Protein AF-A0A7I4B9I9-F1 (afdb_monomer_lite)

pLDDT: mean 74.91, std 13.94, range [37.19, 92.19]

Foldseek 3Di:
DPPPVVLVVVLVVLLVVLLVLQVCLCVVLVHCQSVQLVVLLVLLCVLCVVPVDDDDDPPDDDDCPSVVVNVVSNVVSLVCLLVSLVVCVVVV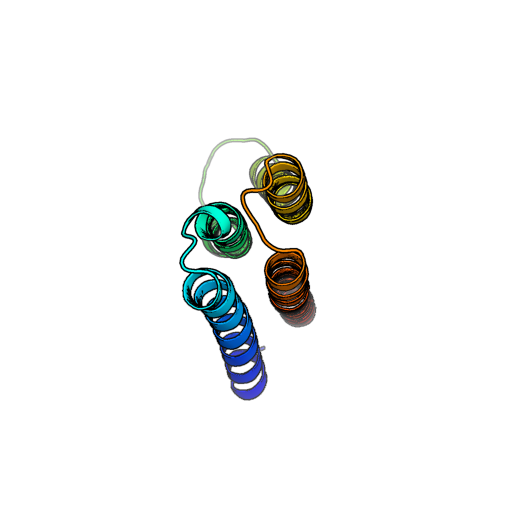VHDVVSSVSSVVSSVSSVVSSVSVVVSVVVVVD

Structure (mmCIF, N/CA/C/O backbone):
data_AF-A0A7I4B9I9-F1
#
_entry.id   AF-A0A7I4B9I9-F1
#
loop_
_atom_site.group_PDB
_atom_site.id
_atom_site.type_symbol
_atom_site.label_atom_id
_atom_site.label_alt_id
_atom_site.label_comp_id
_atom_site.label_asym_id
_atom_site.label_entity_id
_atom_site.label_seq_id
_atom_site.pdbx_PDB_ins_code
_atom_site.Cartn_x
_atom_site.Cartn_y
_atom_site.Cartn_z
_atom_site.occupancy
_atom_site.B_iso_or_equiv
_atom_site.auth_seq_id
_atom_site.auth_comp_id
_atom_site.auth_asym_id
_atom_site.auth_atom_id
_atom_site.pdbx_PDB_model_num
ATOM 1 N N . MET A 1 1 ? -16.195 0.546 22.732 1.00 47.91 1 MET A N 1
ATOM 2 C CA . MET A 1 1 ? -16.043 -0.802 23.333 1.00 47.91 1 MET A CA 1
ATOM 3 C C . MET A 1 1 ? -14.608 -1.245 23.014 1.00 47.91 1 MET A C 1
ATOM 5 O O . MET A 1 1 ? -13.946 -0.542 22.267 1.00 47.91 1 MET A O 1
ATOM 9 N N . ALA A 1 2 ? -14.007 -2.264 23.638 1.00 58.84 2 ALA A N 1
ATOM 10 C CA . ALA A 1 2 ? -12.648 -2.643 23.221 1.00 58.84 2 ALA A CA 1
ATOM 11 C C . ALA A 1 2 ? -12.735 -3.233 21.806 1.00 58.84 2 ALA A C 1
ATOM 13 O O . ALA A 1 2 ? -13.423 -4.245 21.648 1.00 58.84 2 ALA A O 1
ATOM 14 N N . ILE A 1 3 ? -12.065 -2.626 20.813 1.00 68.75 3 ILE A N 1
ATOM 15 C CA . ILE A 1 3 ? -11.850 -3.245 19.496 1.00 68.75 3 ILE A CA 1
ATOM 16 C C . ILE A 1 3 ? -11.469 -4.698 19.758 1.00 68.75 3 ILE A C 1
ATOM 18 O O . ILE A 1 3 ? -10.502 -4.973 20.479 1.00 68.75 3 ILE A O 1
ATOM 22 N N . ARG A 1 4 ? -12.266 -5.641 19.244 1.00 80.00 4 ARG A N 1
ATOM 23 C CA . ARG A 1 4 ? -12.017 -7.055 19.518 1.00 80.00 4 ARG A CA 1
ATOM 24 C C . ARG A 1 4 ? -10.630 -7.402 18.991 1.00 80.00 4 ARG A C 1
ATOM 26 O O . ARG A 1 4 ? -10.314 -7.106 17.840 1.00 80.00 4 ARG A O 1
ATOM 33 N N . LEU A 1 5 ? -9.799 -8.019 19.835 1.00 81.12 5 LEU A N 1
ATOM 34 C CA . LEU A 1 5 ? -8.405 -8.350 19.502 1.00 81.12 5 LEU A CA 1
ATOM 35 C C . LEU A 1 5 ? -8.289 -9.133 18.185 1.00 81.12 5 LEU A C 1
ATOM 37 O O . LEU A 1 5 ? -7.319 -8.962 17.456 1.00 81.12 5 LEU A O 1
ATOM 41 N N . GLU A 1 6 ? -9.300 -9.938 17.856 1.00 85.75 6 GLU A N 1
ATOM 42 C CA . GLU A 1 6 ? -9.419 -10.661 16.585 1.00 85.75 6 GLU A CA 1
ATOM 43 C C . GLU A 1 6 ? -9.492 -9.735 15.356 1.00 85.75 6 GLU A C 1
ATOM 45 O O . GLU A 1 6 ? -8.819 -9.989 14.358 1.00 85.75 6 GLU A O 1
ATOM 50 N N . VAL A 1 7 ? -10.230 -8.623 15.442 1.00 86.12 7 VAL A N 1
ATOM 51 C CA . VAL A 1 7 ? -10.356 -7.633 14.360 1.00 86.12 7 VAL A CA 1
ATOM 52 C C . VAL A 1 7 ? -9.046 -6.878 14.188 1.00 86.12 7 VAL A C 1
ATOM 54 O O . VAL A 1 7 ? -8.558 -6.745 13.069 1.00 86.12 7 VAL A O 1
ATOM 57 N N . LEU A 1 8 ? -8.434 -6.443 15.293 1.00 85.88 8 LEU A N 1
ATOM 58 C CA . LEU A 1 8 ? -7.144 -5.755 15.254 1.00 85.88 8 LEU A CA 1
ATOM 59 C C . LEU A 1 8 ? -6.038 -6.658 14.683 1.00 85.88 8 LEU A C 1
ATOM 61 O O . LEU A 1 8 ? -5.235 -6.207 13.869 1.00 85.88 8 LEU A O 1
ATOM 65 N N . ALA A 1 9 ? -6.019 -7.937 15.070 1.00 88.75 9 ALA A N 1
ATOM 66 C CA . ALA A 1 9 ? -5.080 -8.918 14.537 1.00 88.75 9 ALA A CA 1
ATOM 67 C C . ALA A 1 9 ? -5.291 -9.158 13.032 1.00 88.75 9 ALA A C 1
ATOM 69 O O . ALA A 1 9 ? -4.319 -9.184 12.277 1.00 88.75 9 ALA A O 1
ATOM 70 N N . GLY A 1 10 ? -6.546 -9.275 12.581 1.00 89.25 10 GLY A N 1
ATOM 71 C CA . GLY A 1 10 ? -6.874 -9.398 11.158 1.00 89.25 10 GLY A CA 1
ATOM 72 C C . GLY A 1 10 ? -6.438 -8.175 10.349 1.00 89.25 10 GLY A C 1
ATOM 73 O O . GLY A 1 10 ? -5.829 -8.310 9.289 1.00 89.25 10 GLY A O 1
ATOM 74 N N . LEU A 1 11 ? -6.666 -6.979 10.887 1.00 87.94 11 LEU A N 1
ATOM 75 C CA . LEU A 1 11 ? -6.269 -5.715 10.275 1.00 87.94 11 LEU A CA 1
ATOM 76 C C . LEU A 1 11 ? -4.742 -5.582 10.152 1.00 87.94 11 LEU A C 1
ATOM 78 O O . LEU A 1 11 ? -4.222 -5.218 9.099 1.00 87.94 11 LEU A O 1
ATOM 82 N N . ALA A 1 12 ? -4.010 -5.937 11.212 1.00 89.25 12 ALA A N 1
ATOM 83 C CA . ALA A 1 12 ? -2.550 -5.937 11.211 1.00 89.25 12 ALA A CA 1
ATOM 84 C C . ALA A 1 12 ? -1.976 -6.945 10.202 1.00 89.25 12 ALA A C 1
ATOM 86 O O . ALA A 1 12 ? -0.999 -6.644 9.511 1.00 89.25 12 ALA A O 1
ATOM 87 N N . PHE A 1 13 ? -2.598 -8.121 10.073 1.00 92.19 13 PHE A N 1
ATOM 88 C CA . PHE A 1 13 ? -2.212 -9.114 9.074 1.00 92.19 13 PHE A CA 1
ATOM 89 C C . PHE A 1 13 ? -2.429 -8.596 7.646 1.00 92.19 13 PHE A C 1
ATOM 91 O O . PHE A 1 13 ? -1.515 -8.679 6.828 1.00 92.19 13 PHE A O 1
ATOM 98 N N . LEU A 1 14 ? -3.589 -7.997 7.352 1.00 90.75 14 LEU A N 1
ATOM 99 C CA . LEU A 1 14 ? -3.882 -7.399 6.042 1.00 90.75 14 LEU A CA 1
ATOM 100 C C . LEU A 1 14 ? -2.895 -6.282 5.687 1.00 90.75 14 LEU A C 1
ATOM 102 O O . LEU A 1 14 ? -2.377 -6.246 4.570 1.00 90.75 14 LEU A O 1
ATOM 106 N N . PHE A 1 15 ? -2.584 -5.413 6.651 1.00 89.06 15 PHE A N 1
ATOM 107 C CA . PHE A 1 15 ? -1.583 -4.364 6.480 1.00 89.06 15 PHE A CA 1
ATOM 108 C C . PHE A 1 15 ? -0.193 -4.943 6.178 1.00 89.06 15 PHE A C 1
ATOM 110 O O . PHE A 1 15 ? 0.482 -4.498 5.248 1.00 89.06 15 PHE A O 1
ATOM 117 N N . SER A 1 16 ? 0.220 -5.980 6.914 1.00 91.88 16 SER A N 1
ATOM 118 C CA . SER A 1 16 ? 1.497 -6.661 6.686 1.00 91.88 16 SER A CA 1
ATOM 119 C C . SER A 1 16 ? 1.558 -7.317 5.305 1.00 91.88 16 SER A C 1
ATOM 121 O O . SER A 1 16 ? 2.545 -7.137 4.595 1.00 91.88 16 SER A O 1
ATOM 123 N N . VAL A 1 17 ? 0.498 -8.011 4.878 1.00 92.12 17 VAL A N 1
ATOM 124 C CA . VAL A 1 17 ? 0.417 -8.625 3.543 1.00 92.12 17 VAL A CA 1
ATOM 125 C C . VAL A 1 17 ? 0.519 -7.568 2.442 1.00 92.12 17 VAL A C 1
ATOM 127 O O . VAL A 1 17 ? 1.281 -7.758 1.496 1.00 92.12 17 VAL A O 1
ATOM 130 N N . GLY A 1 18 ? -0.181 -6.437 2.575 1.00 89.25 18 GLY A N 1
ATOM 131 C CA . GLY A 1 18 ? -0.082 -5.323 1.627 1.00 89.25 18 GLY A CA 1
ATOM 132 C C . GLY A 1 18 ? 1.343 -4.769 1.519 1.00 89.25 18 GLY A C 1
ATOM 133 O O . GLY A 1 18 ? 1.865 -4.602 0.418 1.00 89.25 18 GLY A O 1
ATOM 134 N N . PHE A 1 19 ? 2.018 -4.569 2.653 1.00 87.31 19 PHE A N 1
ATOM 135 C CA . PHE A 1 19 ? 3.406 -4.099 2.678 1.00 87.31 19 PHE A CA 1
ATOM 136 C C . PHE A 1 19 ? 4.404 -5.128 2.115 1.00 87.31 19 PHE A C 1
ATOM 138 O O . PHE A 1 19 ? 5.365 -4.769 1.437 1.00 87.31 19 PHE A O 1
ATOM 145 N N . LEU A 1 20 ? 4.178 -6.422 2.344 1.00 90.88 20 LEU A N 1
ATOM 146 C CA . LEU A 1 20 ? 5.017 -7.479 1.777 1.00 90.88 20 LEU A CA 1
ATOM 147 C C . LEU A 1 20 ? 4.852 -7.595 0.260 1.00 90.88 20 LEU A C 1
ATOM 149 O O . LEU A 1 20 ? 5.848 -7.781 -0.435 1.00 90.88 20 LEU A O 1
ATOM 153 N N . LEU A 1 21 ? 3.632 -7.442 -0.264 1.00 86.38 21 LEU A N 1
ATOM 154 C CA . LEU A 1 21 ? 3.380 -7.414 -1.710 1.00 86.38 21 LEU A CA 1
ATOM 155 C C . LEU A 1 21 ? 4.122 -6.257 -2.390 1.00 86.38 21 LEU A C 1
ATOM 157 O O . LEU A 1 21 ? 4.669 -6.436 -3.475 1.00 86.38 21 LEU A O 1
ATOM 161 N N . GLN A 1 22 ? 4.223 -5.117 -1.709 1.00 87.31 22 GLN A N 1
ATOM 162 C CA . GLN A 1 22 ? 4.991 -3.958 -2.155 1.00 87.31 22 GLN A CA 1
ATOM 163 C C . GLN A 1 22 ? 6.494 -4.258 -2.285 1.00 87.31 22 GLN A C 1
ATOM 165 O O . GLN A 1 22 ? 7.130 -3.983 -3.306 1.00 87.31 22 GLN A O 1
ATOM 170 N N . ILE A 1 23 ? 7.078 -4.872 -1.252 1.00 86.75 23 ILE A N 1
ATOM 171 C CA . ILE A 1 23 ? 8.494 -5.265 -1.258 1.00 86.75 23 ILE A CA 1
ATOM 172 C C . ILE A 1 23 ? 8.742 -6.360 -2.299 1.00 86.75 23 ILE A C 1
ATOM 174 O O . ILE A 1 23 ? 9.759 -6.332 -2.994 1.00 86.75 23 ILE A O 1
ATOM 178 N N . LEU A 1 24 ? 7.807 -7.300 -2.448 1.00 84.88 24 LEU A N 1
ATOM 179 C CA . LEU A 1 24 ? 7.872 -8.348 -3.460 1.00 84.88 24 LEU A CA 1
ATOM 180 C C . LEU A 1 24 ? 7.870 -7.756 -4.876 1.00 84.88 24 LEU A C 1
ATOM 182 O O . LEU A 1 24 ? 8.661 -8.195 -5.707 1.00 84.88 24 LEU A O 1
ATOM 186 N N . GLY A 1 25 ? 7.044 -6.738 -5.140 1.00 83.12 25 GLY A N 1
ATOM 187 C CA . GLY A 1 25 ? 7.035 -6.000 -6.406 1.00 83.12 25 GLY A CA 1
ATOM 188 C C . GLY A 1 25 ? 8.390 -5.362 -6.724 1.00 83.12 25 GLY A C 1
ATOM 189 O O . GLY A 1 25 ? 8.879 -5.472 -7.848 1.00 83.12 25 GLY A O 1
ATOM 190 N N . CYS A 1 26 ? 9.055 -4.789 -5.719 1.00 78.75 26 CYS A N 1
ATOM 191 C CA . CYS A 1 26 ? 10.400 -4.228 -5.868 1.00 78.75 26 CYS A CA 1
ATOM 192 C C . CYS A 1 26 ? 11.464 -5.316 -6.124 1.00 78.75 26 CYS A C 1
ATOM 194 O O . CYS A 1 26 ? 12.303 -5.187 -7.018 1.00 78.75 26 CYS A O 1
ATOM 196 N N . ALA A 1 27 ? 11.423 -6.407 -5.353 1.00 82.38 27 ALA A N 1
ATOM 197 C CA . ALA A 1 27 ? 12.414 -7.481 -5.401 1.00 82.38 27 ALA A CA 1
ATOM 198 C C . ALA A 1 27 ? 12.330 -8.311 -6.690 1.00 82.38 27 ALA A C 1
ATOM 200 O O . ALA A 1 27 ? 13.357 -8.640 -7.282 1.00 82.38 27 ALA A O 1
ATOM 201 N N . LEU A 1 28 ? 11.116 -8.621 -7.153 1.00 81.44 28 LEU A N 1
ATOM 202 C CA . LEU A 1 28 ? 10.901 -9.487 -8.312 1.00 81.44 28 LEU A CA 1
ATOM 203 C C . LEU A 1 28 ? 11.441 -8.869 -9.610 1.00 81.44 28 LEU A C 1
ATOM 205 O O . LEU A 1 28 ? 11.932 -9.586 -10.478 1.00 81.44 28 LEU A O 1
ATOM 209 N N . TYR A 1 29 ? 11.393 -7.541 -9.720 1.00 75.50 29 TYR A N 1
ATOM 210 C CA . TYR A 1 29 ? 11.860 -6.803 -10.896 1.00 75.50 29 TYR A CA 1
ATOM 211 C C . TYR A 1 29 ? 13.200 -6.090 -10.670 1.00 75.50 29 TYR A C 1
ATOM 213 O O . TYR A 1 29 ? 13.619 -5.319 -11.530 1.00 75.50 29 TYR A O 1
ATOM 221 N N . ASN A 1 30 ? 13.872 -6.339 -9.533 1.00 73.69 30 ASN A N 1
ATOM 222 C CA . ASN A 1 30 ? 15.114 -5.667 -9.119 1.00 73.69 30 ASN A CA 1
ATOM 223 C C . ASN A 1 30 ? 15.062 -4.134 -9.259 1.00 73.69 30 ASN A C 1
ATOM 225 O O . ASN A 1 30 ? 16.085 -3.480 -9.464 1.00 73.69 30 ASN A O 1
ATOM 229 N N . ASN A 1 31 ? 13.870 -3.549 -9.148 1.00 72.88 31 ASN A N 1
ATOM 230 C CA . ASN A 1 31 ? 13.669 -2.128 -9.348 1.00 72.88 31 ASN A CA 1
ATOM 231 C C . ASN A 1 31 ? 13.151 -1.509 -8.056 1.00 72.88 31 ASN A C 1
ATOM 233 O O . ASN A 1 31 ? 12.160 -1.961 -7.496 1.00 72.88 31 ASN A O 1
ATOM 237 N N . TRP A 1 32 ? 13.841 -0.478 -7.580 1.00 74.94 32 TRP A N 1
ATOM 238 C CA . TRP A 1 32 ? 13.567 0.165 -6.289 1.00 74.94 32 TRP A CA 1
ATOM 239 C C . TRP A 1 32 ? 12.685 1.408 -6.442 1.00 74.94 32 TRP A C 1
ATOM 241 O O . TRP A 1 32 ? 12.235 1.996 -5.468 1.00 74.94 32 TRP A O 1
ATOM 251 N N . TRP A 1 33 ? 12.388 1.793 -7.679 1.00 73.12 33 TRP A N 1
ATOM 252 C CA . TRP A 1 33 ? 11.455 2.864 -8.005 1.00 73.12 33 TRP A CA 1
ATOM 253 C C . TRP A 1 33 ? 10.010 2.670 -7.491 1.00 73.12 33 TRP A C 1
ATOM 255 O O . TRP A 1 33 ? 9.423 3.663 -7.058 1.00 73.12 33 TRP A O 1
ATOM 265 N N . PRO A 1 34 ? 9.429 1.450 -7.444 1.00 74.25 34 PRO A N 1
ATOM 266 C CA . PRO A 1 34 ? 8.116 1.221 -6.836 1.00 74.25 34 PRO A CA 1
ATOM 267 C C . PRO A 1 34 ? 8.089 1.490 -5.320 1.00 74.25 34 PRO A C 1
ATOM 269 O O . PRO A 1 34 ? 7.031 1.651 -4.735 1.00 74.25 34 PRO A O 1
ATOM 272 N N . MET A 1 35 ? 9.229 1.647 -4.644 1.00 74.06 35 MET A N 1
ATOM 273 C CA . MET A 1 35 ? 9.236 2.035 -3.225 1.00 74.06 35 MET A CA 1
ATOM 274 C C . MET A 1 35 ? 8.673 3.458 -3.003 1.00 74.06 35 MET A C 1
ATOM 276 O O . MET A 1 35 ? 8.193 3.779 -1.917 1.00 74.06 35 MET A O 1
ATOM 280 N N . LEU A 1 36 ? 8.650 4.295 -4.050 1.00 77.19 36 LEU A N 1
ATOM 281 C CA . LEU A 1 36 ? 8.090 5.650 -4.016 1.00 77.19 36 LEU A CA 1
ATOM 282 C C . LEU A 1 36 ? 6.552 5.645 -3.890 1.00 77.19 36 LEU A C 1
ATOM 284 O O . LEU A 1 36 ? 5.993 6.506 -3.213 1.00 77.19 36 LEU A O 1
ATOM 288 N N . THR A 1 37 ? 5.866 4.645 -4.459 1.00 79.94 37 THR A N 1
ATOM 289 C CA . THR A 1 37 ? 4.419 4.425 -4.247 1.00 79.94 37 THR A CA 1
ATOM 290 C C . THR A 1 37 ? 4.176 3.926 -2.814 1.00 79.94 37 THR A C 1
ATOM 292 O O . THR A 1 37 ? 3.271 4.404 -2.133 1.00 79.94 37 THR A O 1
ATOM 295 N N . GLY A 1 38 ? 5.072 3.068 -2.305 1.00 77.25 38 GLY A N 1
ATOM 296 C CA . GLY A 1 38 ? 5.097 2.593 -0.920 1.00 77.25 38 GLY A CA 1
ATOM 297 C C . GLY A 1 38 ? 5.138 3.715 0.122 1.00 77.25 38 GLY A C 1
ATOM 298 O O . GLY A 1 38 ? 4.478 3.632 1.158 1.00 77.25 38 GLY A O 1
ATOM 299 N N . LEU A 1 39 ? 5.862 4.798 -0.170 1.00 77.19 39 LEU A N 1
ATOM 300 C CA . LEU A 1 39 ? 5.945 5.972 0.701 1.00 77.19 39 LEU A CA 1
ATOM 301 C C . LEU A 1 39 ? 4.589 6.685 0.823 1.00 77.19 39 LEU A C 1
ATOM 303 O O . LEU A 1 39 ? 4.206 7.087 1.924 1.00 77.19 39 LEU A O 1
ATOM 307 N N . MET A 1 40 ? 3.819 6.764 -0.268 1.00 78.56 40 MET A N 1
ATOM 308 C CA . MET A 1 40 ? 2.457 7.302 -0.219 1.00 78.56 40 MET A CA 1
ATOM 309 C C . MET A 1 40 ? 1.556 6.450 0.681 1.00 78.56 40 MET A C 1
ATOM 311 O O . MET A 1 40 ? 0.775 7.013 1.449 1.00 78.56 40 MET A O 1
ATOM 315 N N . TYR A 1 41 ? 1.722 5.121 0.695 1.00 73.06 41 TYR A N 1
ATOM 316 C CA . TYR A 1 41 ? 0.934 4.238 1.563 1.00 73.06 41 TYR A CA 1
ATOM 317 C C . TYR A 1 41 ? 1.182 4.445 3.057 1.00 73.06 41 TYR A C 1
ATOM 319 O O . TYR A 1 41 ? 0.244 4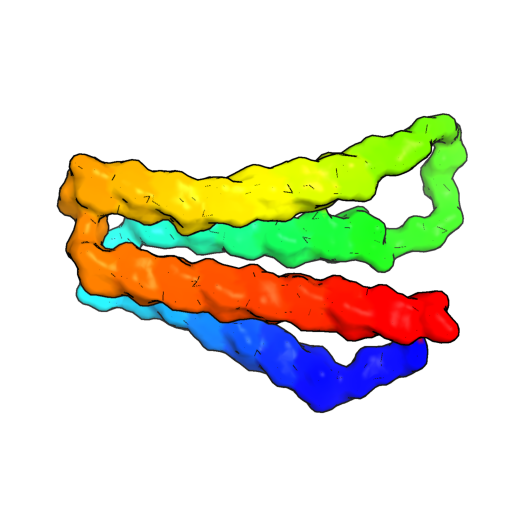.365 3.845 1.00 73.06 41 TYR A O 1
ATOM 327 N N . ILE A 1 42 ? 2.415 4.766 3.457 1.00 69.25 42 ILE A N 1
ATOM 328 C CA . ILE A 1 42 ? 2.766 5.080 4.855 1.00 69.25 42 ILE A CA 1
ATOM 329 C C . ILE A 1 42 ? 2.113 6.395 5.313 1.00 69.25 42 ILE A C 1
ATOM 331 O O . ILE A 1 42 ? 1.830 6.577 6.500 1.00 69.25 42 ILE A O 1
ATOM 335 N N . MET A 1 43 ? 1.797 7.291 4.376 1.00 67.38 43 MET A N 1
ATOM 336 C CA . MET A 1 43 ? 1.028 8.499 4.660 1.00 67.38 43 MET A CA 1
ATOM 337 C C . MET A 1 43 ? -0.483 8.279 4.810 1.00 67.38 43 MET A C 1
ATOM 339 O O . MET A 1 43 ? -1.150 9.231 5.187 1.00 67.38 43 MET A O 1
ATOM 343 N N . LEU A 1 44 ? -1.047 7.082 4.590 1.00 65.06 44 LEU A N 1
ATOM 344 C CA . LEU A 1 44 ? -2.449 6.793 4.956 1.00 65.06 44 LEU A CA 1
ATOM 345 C C . LEU A 1 44 ? -2.681 6.555 6.467 1.00 65.06 44 LEU A C 1
ATOM 347 O O . LEU A 1 44 ? -3.650 7.092 7.001 1.00 65.06 44 LEU A O 1
ATOM 351 N N . PRO A 1 45 ? -1.855 5.780 7.199 1.00 63.12 45 PRO A N 1
ATOM 352 C CA . PRO A 1 45 ? -2.047 5.569 8.638 1.00 63.12 45 PRO A CA 1
ATOM 353 C C . PRO A 1 45 ? -1.608 6.766 9.497 1.00 63.12 45 PRO A C 1
ATOM 355 O O . PRO A 1 45 ? -2.152 6.975 10.580 1.00 63.12 45 PRO A O 1
ATOM 358 N N . MET A 1 46 ? -0.660 7.581 9.020 1.00 64.06 46 MET A N 1
ATOM 359 C CA . MET A 1 46 ? -0.192 8.795 9.709 1.00 64.06 46 MET A CA 1
ATOM 360 C C . MET A 1 46 ? -1.301 9.822 10.032 1.00 64.06 46 MET A C 1
ATOM 362 O O . MET A 1 46 ? -1.359 10.271 11.178 1.00 64.06 46 MET A O 1
ATOM 366 N N . PRO A 1 47 ? -2.224 10.169 9.111 1.00 57.06 47 PRO A N 1
ATOM 367 C CA . PRO A 1 47 ? -3.350 11.045 9.413 1.00 57.06 47 PRO A CA 1
ATOM 368 C C . PRO A 1 47 ? -4.371 10.411 10.364 1.00 57.06 47 PRO A C 1
ATOM 370 O O . PRO A 1 47 ? -5.130 11.133 10.991 1.00 57.06 47 PRO A O 1
ATOM 373 N N . CYS A 1 48 ? -4.384 9.090 10.554 1.00 57.97 48 CYS A N 1
ATOM 374 C CA . CYS A 1 48 ? -5.198 8.477 11.608 1.00 57.97 48 CYS A CA 1
ATOM 375 C C . CYS A 1 48 ? -4.489 8.535 12.976 1.00 57.97 48 CYS A C 1
ATOM 377 O O . CYS A 1 48 ? -5.124 8.825 13.987 1.00 57.97 48 CYS A O 1
ATOM 379 N N . LEU A 1 49 ? -3.167 8.322 13.012 1.00 58.94 49 LEU A N 1
ATOM 380 C CA . LEU A 1 49 ? -2.358 8.321 14.241 1.00 58.94 49 LEU A CA 1
ATOM 381 C C . LEU A 1 49 ? -2.204 9.708 14.882 1.00 58.94 49 LEU A C 1
ATOM 383 O O . LEU A 1 49 ? -2.282 9.823 16.101 1.00 58.94 49 LEU A O 1
ATOM 387 N N . PHE A 1 50 ? -2.007 10.760 14.084 1.00 57.06 50 PHE A N 1
ATOM 388 C CA . PHE A 1 50 ? -1.813 12.126 14.596 1.00 57.06 50 PHE A CA 1
ATOM 389 C C . PHE A 1 50 ? -3.119 12.866 14.925 1.00 57.06 50 PHE A C 1
ATOM 391 O O . PHE A 1 50 ? -3.089 13.900 15.588 1.00 57.06 50 PHE A O 1
ATOM 398 N N . PHE A 1 51 ? -4.259 12.369 14.444 1.00 56.19 51 PHE A N 1
ATOM 399 C CA . PHE A 1 51 ? -5.534 13.090 14.490 1.00 56.19 51 PHE A CA 1
ATOM 400 C C . PHE A 1 51 ? -6.604 12.322 15.294 1.00 56.19 51 PHE A C 1
ATOM 402 O O . PHE A 1 51 ? -7.621 12.908 15.653 1.00 56.19 51 PHE A O 1
ATOM 409 N N . GLY A 1 52 ? -6.378 11.036 15.608 1.00 49.19 52 GLY A N 1
ATOM 410 C CA . GLY A 1 52 ? -7.293 10.176 16.376 1.00 49.19 52 GLY A CA 1
ATOM 411 C C . GLY A 1 52 ? -7.037 10.107 17.889 1.00 49.19 52 GLY A C 1
ATOM 412 O O . GLY A 1 52 ? -7.811 9.479 18.608 1.00 49.19 52 GLY A O 1
ATOM 413 N N . GLY A 1 53 ? -5.971 10.734 18.398 1.00 47.53 53 GLY A N 1
ATOM 414 C CA . GLY A 1 53 ? -5.595 10.682 19.813 1.00 47.53 53 GLY A CA 1
ATOM 415 C C . GLY A 1 53 ? -5.371 12.063 20.420 1.00 47.53 53 GLY A C 1
ATOM 416 O O . GLY A 1 53 ? -4.302 12.636 20.250 1.00 47.53 53 GLY A O 1
ATOM 417 N N . GLY A 1 54 ? -6.338 12.568 21.189 1.00 44.12 54 GLY A N 1
ATOM 418 C CA . GLY A 1 54 ? -6.084 13.667 22.125 1.00 44.12 54 GLY A CA 1
ATOM 419 C C . GLY A 1 54 ? -7.281 14.567 22.392 1.00 44.12 54 GLY A C 1
ATOM 420 O O . GLY A 1 54 ? -7.475 15.574 21.721 1.00 44.12 54 GLY A O 1
ATOM 421 N N . GLY A 1 55 ? -8.060 14.236 23.421 1.00 46.97 55 GLY A N 1
ATOM 422 C CA . GLY A 1 55 ? -8.998 15.181 24.010 1.00 46.97 55 GLY A CA 1
ATOM 423 C C . GLY A 1 55 ? -8.286 16.373 24.663 1.00 46.97 55 GLY A C 1
ATOM 424 O O . GLY A 1 55 ? -7.216 16.229 25.243 1.00 46.97 55 GLY A O 1
ATOM 425 N N . GLN A 1 56 ? -8.970 17.519 24.638 1.00 46.75 56 GLN A N 1
ATOM 426 C CA . GLN A 1 56 ? -8.938 18.549 25.683 1.00 46.75 56 GLN A CA 1
ATOM 427 C C . GLN A 1 56 ? -7.561 19.180 25.973 1.00 46.75 56 GLN A C 1
ATOM 429 O O . GLN A 1 56 ? -6.936 18.864 26.979 1.00 46.75 56 GLN A O 1
ATOM 434 N N . SER A 1 57 ? -7.126 20.120 25.126 1.00 40.81 57 SER A N 1
ATOM 435 C CA . SER A 1 57 ? -6.471 21.405 25.481 1.00 40.81 57 SER A CA 1
ATOM 436 C C . SER A 1 57 ? -5.477 21.864 24.404 1.00 40.81 57 SER A C 1
ATOM 438 O O . SER A 1 57 ? -4.265 21.776 24.548 1.00 40.81 57 SER A O 1
ATOM 440 N N . PHE A 1 58 ? -6.003 22.451 23.330 1.00 42.06 58 PHE A N 1
ATOM 441 C CA . PHE A 1 58 ? -5.271 23.478 22.590 1.00 42.06 58 PHE A CA 1
ATOM 442 C C . PHE A 1 58 ? -6.143 24.726 22.643 1.00 42.06 58 PHE A C 1
ATOM 444 O O . PHE A 1 58 ? -7.012 24.957 21.806 1.00 42.06 58 PHE A O 1
ATOM 451 N N . ILE A 1 59 ? -6.036 25.447 23.758 1.00 44.41 59 ILE A N 1
ATOM 452 C CA . ILE A 1 59 ? -6.721 26.720 23.959 1.00 44.41 59 ILE A CA 1
ATOM 453 C C . ILE A 1 59 ? -6.175 27.678 22.902 1.00 44.41 59 ILE A C 1
ATOM 455 O O . ILE A 1 59 ? -5.111 28.256 23.104 1.00 44.41 59 ILE A O 1
ATOM 459 N N . SER A 1 60 ? -6.866 27.802 21.771 1.00 37.19 60 SER A N 1
ATOM 460 C CA . SER A 1 60 ? -7.278 29.066 21.141 1.00 37.19 60 SER A CA 1
ATOM 461 C C . SER A 1 60 ? -7.662 28.812 19.684 1.00 37.19 60 SER A C 1
ATOM 463 O O . SER A 1 60 ? -6.782 28.677 18.848 1.00 37.19 60 SER A O 1
ATOM 465 N N . SER A 1 61 ? -8.978 28.809 19.449 1.00 43.88 61 SER A N 1
ATOM 466 C CA . SER A 1 61 ? -9.686 29.077 18.187 1.00 43.88 61 SER A CA 1
ATOM 467 C C . SER A 1 61 ? -9.396 28.219 16.942 1.00 43.88 61 SER A C 1
ATOM 469 O O . SER A 1 61 ? -8.262 27.944 16.597 1.00 43.88 61 SER A O 1
ATOM 471 N N . GLU A 1 62 ? -10.488 27.895 16.233 1.00 41.91 62 GLU A N 1
ATOM 472 C CA . GLU A 1 62 ? -10.538 27.439 14.826 1.00 41.91 62 GLU A CA 1
ATOM 473 C C . GLU A 1 62 ? -10.132 25.959 14.630 1.00 41.91 62 GLU A C 1
ATOM 475 O O . GLU A 1 62 ? -8.980 25.601 14.468 1.00 41.91 62 GLU A O 1
ATOM 480 N N . GLY A 1 63 ? -11.028 24.977 14.761 1.00 49.00 63 GLY A N 1
ATOM 481 C CA . GLY A 1 63 ? -12.188 24.788 13.892 1.00 49.00 63 GLY A CA 1
ATOM 482 C C . GLY A 1 63 ? -11.799 23.942 12.672 1.00 49.00 63 GLY A C 1
ATOM 483 O O . GLY A 1 63 ? -11.366 24.493 11.680 1.00 49.00 63 GLY A O 1
ATOM 484 N N . ASN A 1 64 ? -11.974 22.617 12.735 1.00 57.53 64 ASN A N 1
ATOM 485 C CA . ASN A 1 64 ? -12.015 21.685 11.588 1.00 57.53 64 ASN A CA 1
ATOM 486 C C . ASN A 1 64 ? -10.778 21.538 10.653 1.00 57.53 64 ASN A C 1
ATOM 488 O O . ASN A 1 64 ? -10.688 20.524 9.962 1.00 57.53 64 ASN A O 1
ATOM 492 N N . ASP A 1 65 ? -9.799 22.446 10.673 1.00 65.25 65 ASP A N 1
ATOM 493 C CA . ASP A 1 65 ? -8.677 22.498 9.714 1.00 65.25 65 ASP A CA 1
ATOM 494 C C . ASP A 1 65 ? -7.796 21.238 9.700 1.00 65.25 65 ASP A C 1
ATOM 496 O O . ASP A 1 65 ? -7.395 20.747 8.644 1.00 65.25 65 ASP A O 1
ATOM 500 N N . TRP A 1 66 ? -7.521 20.660 10.872 1.00 66.31 66 TRP A N 1
ATOM 501 C CA . TRP A 1 66 ? -6.709 19.443 10.991 1.00 66.31 66 TRP A CA 1
ATOM 502 C C . TRP A 1 66 ? -7.454 18.230 10.395 1.00 66.31 66 TRP A C 1
ATOM 504 O O . TRP A 1 66 ? -6.895 17.450 9.627 1.00 66.31 66 TRP A O 1
ATOM 514 N N . ALA A 1 67 ? -8.759 18.099 10.646 1.00 69.19 67 ALA A N 1
ATOM 515 C CA . ALA A 1 67 ? -9.555 17.020 10.059 1.00 69.19 67 ALA A CA 1
ATOM 516 C C . ALA A 1 67 ? -9.657 17.141 8.527 1.00 69.19 67 ALA A C 1
ATOM 518 O O . ALA A 1 67 ? -9.621 16.133 7.817 1.00 69.19 67 ALA A O 1
ATOM 519 N N . ASP A 1 68 ? -9.745 18.363 8.006 1.00 72.38 68 ASP A N 1
ATOM 520 C CA . ASP A 1 68 ? -9.787 18.609 6.567 1.00 72.38 68 ASP A CA 1
ATOM 521 C C . ASP A 1 68 ? -8.409 18.412 5.902 1.00 72.38 68 ASP A C 1
ATOM 523 O O . ASP A 1 68 ? -8.337 17.862 4.799 1.00 72.38 68 ASP A O 1
ATOM 527 N N . ALA A 1 69 ? -7.307 18.690 6.609 1.00 74.88 69 ALA A N 1
ATOM 528 C CA . ALA A 1 69 ? -5.957 18.316 6.184 1.00 74.88 69 ALA A CA 1
ATOM 529 C C . ALA A 1 69 ? -5.766 16.789 6.105 1.00 74.88 69 ALA A C 1
ATOM 531 O O . ALA A 1 69 ? -5.188 16.289 5.138 1.00 74.88 69 ALA A O 1
ATOM 532 N N . ALA A 1 70 ? -6.298 16.025 7.065 1.00 73.75 70 ALA A N 1
ATOM 533 C CA . ALA A 1 70 ? -6.260 14.559 7.035 1.00 73.75 70 ALA A CA 1
ATOM 534 C C . ALA A 1 70 ? -7.045 13.974 5.844 1.00 73.75 70 ALA A C 1
ATOM 536 O O . ALA A 1 70 ? -6.578 13.041 5.178 1.00 73.75 70 ALA A O 1
ATOM 537 N N . LYS A 1 71 ? -8.215 14.547 5.525 1.00 74.06 71 LYS A N 1
ATOM 538 C CA . LYS A 1 71 ? -8.998 14.176 4.332 1.00 74.06 71 LYS A CA 1
ATOM 539 C C . LYS A 1 71 ? -8.247 14.499 3.042 1.00 74.06 71 LYS A C 1
ATOM 541 O O . LYS A 1 71 ? -8.195 13.656 2.146 1.00 74.06 71 LYS A O 1
ATOM 546 N N . PHE A 1 72 ? -7.634 15.682 2.961 1.00 82.50 72 PHE A N 1
ATOM 547 C CA . PHE A 1 72 ? -6.810 16.070 1.818 1.00 82.50 72 PHE A CA 1
ATOM 548 C C . PHE A 1 72 ? -5.630 15.114 1.631 1.00 82.50 72 PHE A C 1
ATOM 550 O O . PHE A 1 72 ? -5.396 14.647 0.520 1.00 82.50 72 PHE A O 1
ATOM 557 N N . LEU A 1 73 ? -4.934 14.757 2.713 1.00 82.06 73 LEU A N 1
ATOM 558 C CA . LEU A 1 73 ? -3.785 13.857 2.660 1.00 82.06 73 LEU A CA 1
ATOM 559 C C . LEU A 1 73 ? -4.170 12.444 2.211 1.00 82.06 73 LEU A C 1
ATOM 561 O O . LEU A 1 73 ? -3.464 11.837 1.411 1.00 82.06 73 LEU A O 1
ATOM 565 N N . THR A 1 74 ? -5.316 11.942 2.674 1.00 80.25 74 THR A N 1
ATOM 566 C CA . THR A 1 74 ? -5.849 10.639 2.250 1.00 80.25 74 THR A CA 1
ATOM 567 C C . THR A 1 74 ? -6.185 10.647 0.756 1.00 80.25 74 THR A C 1
ATOM 569 O O . THR A 1 74 ? -5.831 9.715 0.034 1.00 80.25 74 THR A O 1
ATOM 572 N N . GLY A 1 75 ? -6.806 11.727 0.265 1.00 82.06 75 GLY A N 1
ATOM 573 C CA . GLY A 1 75 ? -7.067 11.922 -1.162 1.00 82.06 75 GLY A CA 1
ATOM 574 C C . GLY A 1 75 ? -5.781 12.037 -1.984 1.00 82.06 75 GLY A C 1
ATOM 575 O O . GLY A 1 75 ? -5.637 11.360 -2.999 1.00 82.06 75 GLY A O 1
ATOM 576 N N . PHE A 1 76 ? -4.817 12.832 -1.519 1.00 86.00 76 PHE A N 1
ATOM 577 C CA . PHE A 1 76 ? -3.513 13.006 -2.158 1.00 86.00 76 PH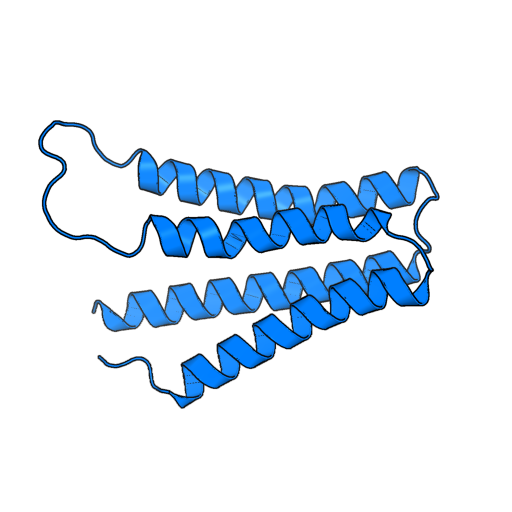E A CA 1
ATOM 578 C C . PHE A 1 76 ? -2.741 11.689 -2.244 1.00 86.00 76 PHE A C 1
ATOM 580 O O . PHE A 1 76 ? -2.227 11.344 -3.306 1.00 86.00 76 PHE A O 1
ATOM 587 N N . SER A 1 77 ? -2.711 10.923 -1.156 1.00 84.25 77 SER A N 1
ATOM 588 C CA . SER A 1 77 ? -2.061 9.619 -1.120 1.00 84.25 77 SER A CA 1
ATOM 589 C C . SER A 1 77 ? -2.758 8.609 -2.044 1.00 84.25 77 SER A C 1
ATOM 591 O O . SER A 1 77 ? -2.090 7.913 -2.812 1.00 84.25 77 SER A O 1
ATOM 593 N N . SER A 1 78 ? -4.096 8.590 -2.068 1.00 84.56 78 SER A N 1
ATOM 594 C CA . SER A 1 78 ? -4.8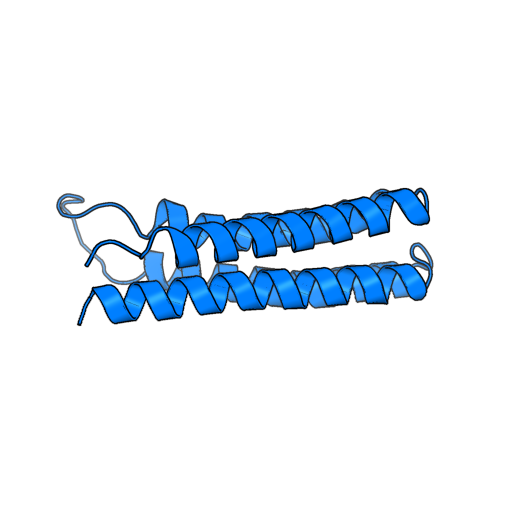80 7.744 -2.980 1.00 84.56 78 SER A CA 1
ATOM 595 C C . SER A 1 78 ? -4.597 8.065 -4.454 1.00 84.56 78 SER A C 1
ATOM 597 O O . SER A 1 78 ? -4.308 7.169 -5.249 1.00 84.56 78 SER A O 1
ATOM 599 N N . VAL A 1 79 ? -4.573 9.351 -4.822 1.00 87.62 79 VAL A N 1
ATOM 600 C CA . VAL A 1 79 ? -4.233 9.786 -6.186 1.00 87.62 79 VAL A CA 1
ATOM 601 C C . VAL A 1 79 ? -2.771 9.476 -6.517 1.00 87.62 79 VAL A C 1
ATOM 603 O O . VAL A 1 79 ? -2.488 8.969 -7.603 1.00 87.62 79 VAL A O 1
ATOM 606 N N . GLY A 1 80 ? -1.841 9.715 -5.587 1.00 85.31 80 GLY A N 1
ATOM 607 C CA . GLY A 1 80 ? -0.419 9.405 -5.751 1.00 85.31 80 GLY A CA 1
ATOM 608 C C . GLY A 1 80 ? -0.172 7.921 -6.022 1.00 85.31 80 GLY A C 1
ATOM 609 O O . GLY A 1 80 ? 0.619 7.571 -6.893 1.00 85.31 80 GLY A O 1
ATOM 610 N N . SER A 1 81 ? -0.928 7.052 -5.361 1.00 84.19 81 SER A N 1
ATOM 611 C CA . SER A 1 81 ? -0.847 5.597 -5.512 1.00 84.19 81 SER A CA 1
ATOM 612 C C . SER A 1 81 ? -1.258 5.091 -6.896 1.00 84.19 81 SER A C 1
ATOM 614 O O . SER A 1 81 ? -0.799 4.039 -7.324 1.00 84.19 81 SER A O 1
ATOM 616 N N . ILE A 1 82 ? -2.084 5.846 -7.626 1.00 84.38 82 ILE A N 1
ATOM 617 C CA . ILE A 1 82 ? -2.511 5.519 -8.996 1.00 84.38 82 ILE A CA 1
ATOM 618 C C . ILE A 1 82 ? -1.634 6.246 -10.027 1.00 84.38 82 ILE A C 1
ATOM 620 O O . ILE A 1 82 ? -1.263 5.676 -11.055 1.00 84.38 82 ILE A O 1
ATOM 624 N N . ALA A 1 83 ? -1.269 7.499 -9.748 1.00 85.19 83 ALA A N 1
ATOM 625 C CA . ALA A 1 83 ? -0.492 8.338 -10.653 1.00 85.19 83 ALA A CA 1
ATOM 626 C C . ALA A 1 83 ? 0.978 7.902 -10.750 1.00 85.19 83 ALA A C 1
ATOM 628 O O . ALA A 1 83 ? 1.524 7.839 -11.850 1.00 85.19 83 ALA A O 1
ATOM 629 N N . ILE A 1 84 ? 1.622 7.568 -9.626 1.00 83.19 84 ILE A N 1
ATOM 630 C CA . ILE A 1 84 ? 3.045 7.199 -9.597 1.00 83.19 84 ILE A CA 1
ATOM 631 C C . ILE A 1 84 ? 3.305 5.928 -10.434 1.00 83.19 84 ILE A C 1
ATOM 633 O O . ILE A 1 84 ? 4.150 5.998 -11.330 1.00 83.19 84 ILE A O 1
ATOM 637 N N . PRO A 1 85 ? 2.572 4.802 -10.278 1.00 77.69 85 PRO A N 1
ATOM 638 C CA . PRO A 1 85 ? 2.774 3.627 -11.132 1.00 77.69 85 PRO A CA 1
ATOM 639 C C . PRO A 1 85 ? 2.528 3.917 -12.617 1.00 77.69 85 PRO A C 1
ATOM 641 O O . PRO A 1 85 ? 3.244 3.391 -13.469 1.00 77.69 85 PRO A O 1
ATOM 644 N N . ALA A 1 86 ? 1.550 4.771 -12.941 1.00 80.31 86 ALA A N 1
ATOM 645 C CA . ALA A 1 86 ? 1.243 5.151 -14.319 1.00 80.31 86 ALA A CA 1
ATOM 646 C C . ALA A 1 86 ? 2.392 5.940 -14.974 1.00 80.31 86 ALA A C 1
ATOM 648 O O . ALA A 1 86 ? 2.763 5.660 -16.115 1.00 80.31 86 ALA A O 1
ATOM 649 N N . ILE A 1 87 ? 3.007 6.874 -14.241 1.00 82.56 87 ILE A N 1
ATOM 650 C CA . ILE A 1 87 ? 4.167 7.645 -14.713 1.00 82.56 87 ILE A CA 1
ATOM 651 C C . ILE A 1 87 ? 5.382 6.728 -14.892 1.00 82.56 87 ILE A C 1
ATOM 653 O O . ILE A 1 87 ? 6.054 6.786 -15.921 1.00 82.56 87 ILE A O 1
ATOM 657 N N . LEU A 1 88 ? 5.641 5.834 -13.932 1.00 76.94 88 LEU A N 1
ATOM 658 C CA . LEU A 1 88 ? 6.757 4.886 -14.015 1.00 76.94 88 LE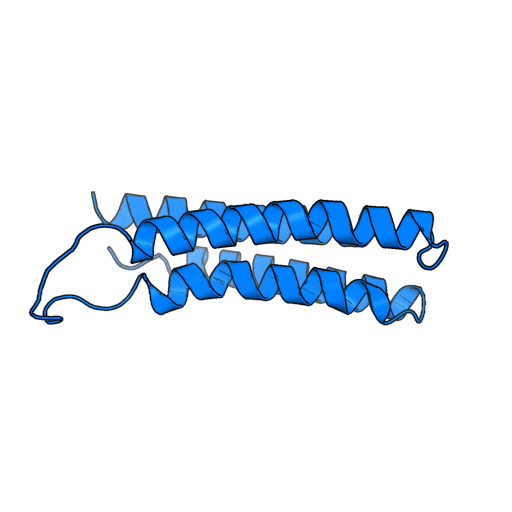U A CA 1
ATOM 659 C C . LEU A 1 88 ? 6.580 3.883 -15.163 1.00 76.94 88 LEU A C 1
ATOM 661 O O . LEU A 1 88 ? 7.564 3.506 -15.803 1.00 76.94 88 LEU A O 1
ATOM 665 N N . ARG A 1 89 ? 5.338 3.476 -15.462 1.00 74.06 89 ARG A N 1
ATOM 666 C CA . ARG A 1 89 ? 5.031 2.642 -16.630 1.00 74.06 89 ARG A CA 1
ATOM 667 C C . ARG A 1 89 ? 5.283 3.388 -17.937 1.00 74.06 89 ARG A C 1
ATOM 669 O O . ARG A 1 89 ? 5.786 2.771 -18.873 1.00 74.06 89 ARG A O 1
ATOM 676 N N . HIS A 1 90 ? 4.951 4.678 -18.000 1.00 78.75 90 HIS A N 1
ATOM 677 C CA . HIS A 1 90 ? 5.197 5.512 -19.177 1.00 78.75 90 HIS A CA 1
ATOM 678 C C . HIS A 1 90 ? 6.695 5.795 -19.392 1.00 78.75 90 HIS A C 1
ATOM 680 O O . HIS A 1 90 ? 7.134 5.928 -20.533 1.00 78.75 90 HIS A O 1
ATOM 686 N N . ALA A 1 91 ? 7.485 5.829 -18.316 1.00 78.00 91 ALA A N 1
ATOM 687 C CA . ALA A 1 91 ? 8.943 5.935 -18.358 1.00 78.00 91 ALA A CA 1
ATOM 688 C C . ALA A 1 91 ? 9.657 4.607 -18.700 1.00 78.00 91 ALA A C 1
ATOM 690 O O . ALA A 1 91 ? 10.883 4.557 -18.679 1.00 78.00 91 ALA A O 1
ATOM 691 N N . ASP A 1 92 ? 8.899 3.535 -18.973 1.00 70.88 92 ASP A N 1
ATOM 692 C CA . ASP A 1 92 ? 9.381 2.166 -19.224 1.00 70.88 92 ASP A CA 1
ATOM 693 C C . ASP A 1 92 ? 10.301 1.607 -18.114 1.00 70.88 92 ASP A C 1
ATOM 695 O O . ASP A 1 92 ? 11.062 0.664 -18.307 1.00 70.88 92 ASP A O 1
ATOM 699 N N . LEU A 1 93 ? 10.195 2.167 -16.902 1.00 67.25 93 LEU A N 1
ATOM 700 C CA . LEU A 1 93 ? 10.973 1.749 -15.732 1.00 67.25 93 LEU A CA 1
ATOM 701 C C . LEU A 1 93 ? 10.393 0.483 -15.084 1.00 67.25 93 LEU A C 1
ATOM 703 O O . LEU A 1 93 ? 11.101 -0.236 -14.383 1.00 67.25 93 LEU A O 1
ATOM 707 N N . ILE A 1 94 ? 9.096 0.215 -15.272 1.00 70.56 94 ILE A N 1
ATOM 708 C CA . ILE A 1 94 ? 8.381 -0.897 -14.636 1.00 70.56 94 ILE A CA 1
ATOM 709 C C . ILE A 1 94 ? 7.744 -1.814 -15.688 1.00 70.56 94 ILE A C 1
ATOM 711 O O . ILE A 1 94 ? 6.984 -1.375 -16.552 1.00 70.56 94 ILE A O 1
ATOM 715 N N . THR A 1 95 ? 7.988 -3.122 -15.552 1.00 74.50 95 THR A N 1
ATOM 716 C CA . THR A 1 95 ? 7.278 -4.166 -16.308 1.00 74.50 95 THR A CA 1
ATOM 717 C C . THR A 1 95 ? 5.804 -4.192 -15.902 1.00 74.50 95 THR A C 1
ATOM 719 O O . THR A 1 95 ? 5.486 -4.098 -14.719 1.00 74.50 95 THR A O 1
ATOM 722 N N . GLY A 1 96 ? 4.887 -4.385 -16.857 1.00 72.56 96 GLY A N 1
ATOM 723 C CA . GLY A 1 96 ? 3.440 -4.378 -16.585 1.00 72.56 96 GLY A CA 1
ATOM 724 C C . GLY A 1 96 ? 2.999 -5.321 -15.454 1.00 72.56 96 GLY A C 1
ATOM 725 O O . GLY A 1 96 ? 2.061 -5.005 -14.732 1.00 72.56 96 GLY A O 1
ATOM 726 N N . GLY A 1 97 ? 3.710 -6.431 -15.236 1.00 78.69 97 GLY A N 1
ATOM 727 C CA . GLY A 1 97 ? 3.451 -7.331 -14.110 1.00 78.69 97 GLY A CA 1
ATOM 728 C C . GLY A 1 97 ? 3.706 -6.705 -12.731 1.00 78.69 97 GLY A C 1
ATOM 729 O O . GLY A 1 97 ? 2.943 -6.972 -11.808 1.00 78.69 97 GLY A O 1
ATOM 730 N N . ALA A 1 98 ? 4.705 -5.828 -12.578 1.00 77.44 98 ALA A N 1
ATOM 731 C CA . ALA A 1 98 ? 4.916 -5.108 -11.319 1.00 77.44 98 ALA A CA 1
ATOM 732 C C . ALA A 1 98 ? 3.796 -4.093 -11.070 1.00 77.44 98 ALA A C 1
ATOM 734 O O . ALA A 1 98 ? 3.315 -3.990 -9.951 1.00 77.44 98 ALA A O 1
ATOM 735 N N . MET A 1 99 ? 3.303 -3.423 -12.118 1.00 78.25 99 MET A N 1
ATOM 736 C CA . MET A 1 99 ? 2.181 -2.484 -12.001 1.00 78.25 99 MET A CA 1
ATOM 737 C C . MET A 1 99 ? 0.926 -3.143 -11.396 1.00 78.25 99 MET A C 1
ATOM 739 O O . MET A 1 99 ? 0.253 -2.531 -10.572 1.00 78.25 99 MET A O 1
ATOM 743 N N . TRP A 1 100 ? 0.628 -4.398 -11.750 1.00 84.50 100 TRP A N 1
ATOM 744 C CA . TRP A 1 100 ? -0.506 -5.136 -11.177 1.00 84.50 100 TRP A CA 1
ATOM 745 C C . TRP A 1 100 ? -0.299 -5.532 -9.713 1.00 84.50 100 TRP A C 1
ATOM 747 O O . TRP A 1 100 ? -1.244 -5.470 -8.926 1.00 84.50 10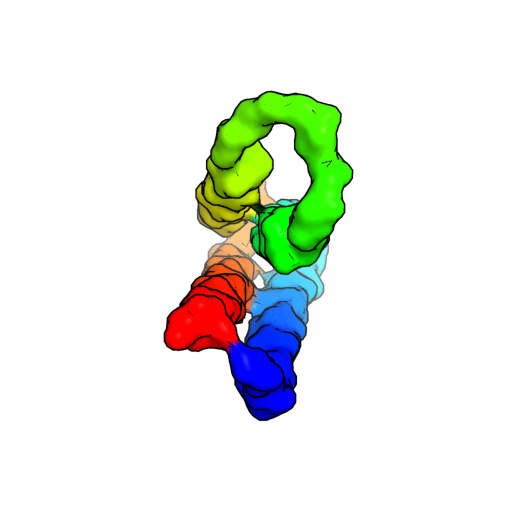0 TRP A O 1
ATOM 757 N N . ILE A 1 101 ? 0.921 -5.921 -9.336 1.00 86.44 101 ILE A N 1
ATOM 758 C CA . ILE A 1 101 ? 1.259 -6.264 -7.945 1.00 86.44 101 ILE A CA 1
ATOM 759 C C . ILE A 1 101 ? 1.125 -5.020 -7.055 1.00 86.44 101 ILE A C 1
ATOM 761 O O . ILE A 1 101 ? 0.473 -5.079 -6.016 1.00 86.44 101 ILE A O 1
ATOM 765 N N . GLU A 1 102 ? 1.647 -3.886 -7.520 1.00 85.94 102 GLU A N 1
ATOM 766 C CA . GLU A 1 102 ? 1.556 -2.573 -6.870 1.00 85.94 102 GLU A CA 1
ATOM 767 C C . GLU A 1 102 ? 0.103 -2.114 -6.689 1.00 85.94 102 GLU A C 1
ATOM 769 O O . GLU A 1 102 ? -0.302 -1.673 -5.614 1.00 85.94 102 GLU A O 1
ATOM 774 N N . PHE A 1 103 ? -0.720 -2.278 -7.726 1.00 86.06 103 PHE A N 1
ATOM 775 C CA . PHE A 1 103 ? -2.141 -1.942 -7.667 1.00 86.06 103 PHE A CA 1
ATOM 776 C C . PHE A 1 103 ? -2.913 -2.859 -6.709 1.00 86.06 103 PHE A C 1
ATOM 778 O O . PHE A 1 103 ? -3.810 -2.417 -5.993 1.00 86.06 103 PHE A O 1
ATOM 785 N N . THR A 1 104 ? -2.547 -4.139 -6.645 1.00 90.31 104 THR A N 1
ATOM 786 C CA . THR A 1 104 ? -3.155 -5.088 -5.702 1.00 90.31 104 THR A CA 1
ATOM 787 C C . THR A 1 104 ? -2.790 -4.732 -4.260 1.00 90.31 104 THR A C 1
ATOM 789 O O . THR A 1 104 ? -3.660 -4.738 -3.388 1.00 90.31 104 THR A O 1
ATOM 792 N N . ALA A 1 105 ? -1.530 -4.357 -4.010 1.00 88.50 105 ALA A N 1
ATOM 793 C CA . ALA A 1 105 ? -1.080 -3.872 -2.708 1.00 88.50 105 ALA A CA 1
ATOM 794 C C . ALA A 1 105 ? -1.851 -2.611 -2.281 1.00 88.50 105 ALA A C 1
ATOM 796 O O . ALA A 1 105 ? -2.329 -2.549 -1.147 1.00 88.50 105 ALA A O 1
ATOM 797 N N . PHE A 1 106 ? -2.071 -1.663 -3.201 1.00 87.06 106 PHE A N 1
ATOM 798 C CA . PHE A 1 106 ? -2.901 -0.482 -2.951 1.00 87.06 106 PHE A CA 1
ATOM 799 C C . PHE A 1 106 ? -4.313 -0.842 -2.491 1.00 87.06 106 PHE A C 1
ATOM 801 O O . PHE A 1 106 ? -4.769 -0.334 -1.471 1.00 87.06 106 PHE A O 1
ATOM 808 N N . PHE A 1 107 ? -5.004 -1.730 -3.210 1.00 89.19 107 PHE A N 1
ATOM 809 C CA . PHE A 1 107 ? -6.373 -2.120 -2.862 1.00 89.19 107 PHE A CA 1
ATOM 810 C C . PHE A 1 107 ? -6.457 -2.769 -1.478 1.00 89.19 107 PHE A C 1
ATOM 812 O O . PHE A 1 107 ? -7.363 -2.452 -0.706 1.00 89.19 107 PHE A O 1
ATOM 819 N N . ILE A 1 108 ? -5.496 -3.631 -1.134 1.00 91.31 108 ILE A N 1
ATOM 820 C CA . ILE A 1 108 ? -5.430 -4.263 0.189 1.00 91.31 108 ILE A CA 1
ATOM 821 C C . ILE A 1 108 ? -5.209 -3.199 1.273 1.00 91.31 108 ILE A C 1
ATOM 823 O O . ILE A 1 108 ? -5.951 -3.168 2.256 1.00 91.31 108 ILE A O 1
ATOM 827 N N . LEU A 1 109 ? -4.257 -2.281 1.074 1.00 87.75 109 LEU A N 1
ATOM 828 C CA . LEU A 1 109 ? -3.949 -1.222 2.040 1.00 87.75 109 LEU A CA 1
ATOM 829 C C . LEU A 1 109 ? -5.077 -0.184 2.179 1.00 87.75 109 LEU A C 1
ATOM 831 O O . LEU A 1 109 ? -5.361 0.296 3.274 1.00 87.75 109 LEU A O 1
ATOM 835 N N . LEU A 1 110 ? -5.778 0.132 1.096 1.00 86.56 110 LEU A N 1
ATOM 836 C CA . LEU A 1 110 ? -6.936 1.019 1.138 1.00 86.56 110 LEU A CA 1
ATOM 837 C C . LEU A 1 110 ? -8.110 0.341 1.856 1.00 86.56 110 LEU A C 1
ATOM 839 O O . LEU A 1 110 ? -8.732 0.951 2.723 1.00 86.56 110 LEU A O 1
ATOM 843 N N . SER A 1 111 ? -8.363 -0.942 1.576 1.00 87.56 111 SER A N 1
ATOM 844 C CA . SER A 1 111 ? -9.414 -1.702 2.262 1.00 87.56 111 SER A CA 1
ATOM 845 C C . SER A 1 111 ? -9.163 -1.822 3.769 1.00 87.56 111 SER A C 1
ATOM 847 O O . SER A 1 111 ? -10.093 -1.627 4.549 1.00 87.56 111 SER A O 1
ATOM 849 N N . THR A 1 112 ? -7.916 -2.052 4.207 1.00 88.56 112 THR A N 1
ATOM 850 C CA . THR A 1 112 ? -7.603 -2.134 5.642 1.00 88.56 112 THR A CA 1
ATOM 851 C C . THR A 1 112 ? -7.806 -0.793 6.349 1.00 88.56 112 THR A C 1
ATOM 853 O O . THR A 1 112 ? -8.282 -0.778 7.478 1.00 88.56 112 THR A O 1
ATOM 856 N N . VAL A 1 113 ? -7.509 0.341 5.707 1.00 83.12 113 VAL A N 1
ATOM 857 C CA . VAL A 1 113 ? -7.760 1.664 6.304 1.00 83.12 113 VAL A CA 1
ATOM 858 C C . VAL A 1 113 ? -9.261 1.944 6.395 1.00 83.12 113 VAL A C 1
ATOM 860 O O . VAL A 1 113 ? -9.728 2.389 7.441 1.00 83.12 113 VAL A O 1
ATOM 863 N N . LEU A 1 114 ? -10.037 1.620 5.356 1.00 84.62 114 LEU A N 1
ATOM 864 C CA . LEU A 1 114 ? -11.493 1.789 5.384 1.00 84.62 114 LEU A CA 1
ATOM 865 C C . LEU A 1 114 ? -12.149 0.935 6.475 1.00 84.62 114 LEU A C 1
ATOM 867 O O . LEU A 1 114 ? -12.982 1.439 7.223 1.00 84.62 114 LEU A O 1
ATOM 871 N N . ILE A 1 115 ? -11.747 -0.334 6.612 1.00 86.00 115 ILE A N 1
ATOM 872 C CA . ILE A 1 115 ? -12.257 -1.223 7.667 1.00 86.00 115 ILE A CA 1
ATOM 873 C C . ILE A 1 115 ? -11.909 -0.660 9.048 1.00 86.00 115 ILE A C 1
ATOM 875 O O . ILE A 1 115 ? -12.767 -0.628 9.925 1.00 86.00 115 ILE A O 1
ATOM 879 N N . PHE A 1 116 ? -10.684 -0.160 9.235 1.00 83.06 116 PHE A N 1
ATOM 880 C CA . PHE A 1 116 ? -10.284 0.483 10.486 1.00 83.06 116 PHE A CA 1
ATOM 881 C C . PHE A 1 116 ? -11.162 1.689 10.823 1.00 83.06 116 PHE A C 1
ATOM 883 O O . PHE A 1 116 ? -11.620 1.812 11.954 1.00 83.06 116 PHE A O 1
ATOM 890 N N . GLN A 1 117 ? -11.426 2.559 9.845 1.00 79.81 117 GLN A N 1
ATOM 891 C CA . GLN A 1 117 ? -12.278 3.732 10.032 1.00 79.81 117 GLN A CA 1
ATOM 892 C C . GLN A 1 117 ? -13.721 3.340 10.358 1.00 79.81 117 GLN A C 1
ATOM 894 O O . GLN A 1 117 ? -14.301 3.908 11.278 1.00 79.81 117 GLN A O 1
ATOM 899 N N . HIS A 1 118 ? -14.282 2.356 9.652 1.00 82.75 118 HIS A N 1
ATOM 900 C CA . HIS A 1 118 ? -15.629 1.849 9.916 1.00 82.75 118 HIS A CA 1
ATOM 901 C C . HIS A 1 118 ? -15.760 1.278 11.332 1.00 82.75 118 HIS A C 1
ATOM 903 O O . HIS A 1 118 ? -16.648 1.694 12.070 1.00 82.75 118 HIS A O 1
ATOM 909 N N . VAL A 1 119 ? -14.839 0.398 11.739 1.00 82.62 119 VAL A N 1
ATOM 910 C CA . VAL A 1 119 ? -14.821 -0.187 13.092 1.00 82.62 119 VAL A CA 1
ATOM 911 C C . VAL A 1 119 ? -14.620 0.899 14.147 1.00 82.62 119 VAL A C 1
ATOM 913 O O . VAL A 1 119 ? -15.287 0.899 15.175 1.00 82.62 119 VAL A O 1
ATOM 916 N N . SER A 1 120 ? -13.744 1.868 13.873 1.00 75.62 120 SER A N 1
ATOM 917 C CA . SER A 1 120 ? -13.516 2.992 14.775 1.00 75.62 120 SER A CA 1
ATOM 918 C C . SER A 1 120 ? -14.781 3.832 14.971 1.00 75.62 120 SER A C 1
ATOM 920 O O . SER A 1 120 ? -15.057 4.205 16.101 1.00 75.62 120 SER A O 1
ATOM 922 N N . GLN A 1 121 ? -15.567 4.101 13.919 1.00 73.38 121 GLN A N 1
ATOM 923 C CA . GLN A 1 121 ? -16.836 4.843 14.007 1.00 73.38 121 GLN A CA 1
ATOM 924 C C . GLN A 1 121 ? -17.923 4.089 14.788 1.00 73.38 121 GLN A C 1
ATOM 926 O O . GLN A 1 121 ? -18.645 4.715 15.561 1.00 73.38 121 GLN A O 1
ATOM 931 N N . GLU A 1 122 ? -18.031 2.770 14.608 1.00 73.12 122 GLU A N 1
ATOM 932 C CA . GLU A 1 122 ? -18.984 1.926 15.347 1.00 73.12 122 GLU A CA 1
ATOM 933 C C . GLU A 1 122 ? -18.712 1.919 16.857 1.00 73.12 122 GLU A C 1
ATOM 935 O O . GLU A 1 122 ? -19.642 1.791 17.641 1.00 73.12 122 GLU A O 1
ATOM 940 N N . ASP A 1 123 ? -17.459 2.107 17.281 1.00 64.00 123 ASP A N 1
ATOM 941 C CA . ASP A 1 123 ? -17.089 2.179 18.698 1.00 64.00 123 ASP A CA 1
ATOM 942 C C . ASP A 1 123 ? -17.515 3.486 19.401 1.00 64.00 123 ASP A C 1
ATOM 944 O O . ASP A 1 123 ? -17.492 3.536 20.638 1.00 64.00 123 ASP A O 1
ATOM 948 N N . TYR A 1 124 ? -17.872 4.532 18.641 1.00 54.88 124 TYR A N 1
ATOM 949 C CA . TYR A 1 124 ? -18.316 5.836 19.159 1.00 54.88 124 TYR A CA 1
ATOM 950 C C . TYR A 1 124 ? -19.846 5.980 19.284 1.00 54.88 124 TYR A C 1
ATOM 952 O O . TYR A 1 124 ? -20.289 6.949 19.907 1.00 54.88 124 TYR A O 1
ATOM 960 N N . TYR A 1 125 ? -20.633 5.059 18.716 1.00 42.56 125 TYR A N 1
ATOM 961 C CA . TYR A 1 125 ? -22.102 5.002 18.828 1.00 42.56 125 TYR A CA 1
ATOM 962 C C . TYR A 1 125 ? -22.553 3.882 19.774 1.00 42.56 125 TYR A C 1
ATOM 964 O O . TYR A 1 125 ? -23.587 4.087 20.450 1.00 42.56 125 TYR A O 1
#

InterPro domains:
  IPR007262 Vps55/LEPROT [PF04133] (9-123)
  IPR007262 Vps55/LEPROT [PTHR12050] (7-123)

Secondary structure (DSSP, 8-state):
----HHHHHHHHHHHHHHHHHHHHHHHHTT--TTHHHHHHHHTTTHHHHTTSS--S---S---SHHHHHHHHHHHHHHHHHHHHHHHHHHTT-S-HHHHHHHHHHHHHHHHHHHHHHHHHHHTT-

Sequence (125 aa):
MAIRLEVLAGLAFLFSVGFLLQILGCALYNNWWPMLTGLMYIMLPMPCLFFGGGGQSFISSEGNDWADAAKFLTGFSSVGSIAIPAILRHADLITGGAMWIEFTAFFILLSTVLIFQHVSQEDYY

Organism: Physcomitrium patens (NCBI:txid3218)

Radius of gyration: 16.94 Å; chains: 1; bounding box: 37×40×45 Å